Protein AF-A0A2H6ABJ5-F1 (afdb_monomer_lite)

Secondary structure (DSSP, 8-state):
-------------------------PPPP--PPTTGGGS---HHHHHHHHHHHHHHHHHHHHHHHHHHHHHHHHHHHHHHTS-HHHHHHHHHHTT-PPP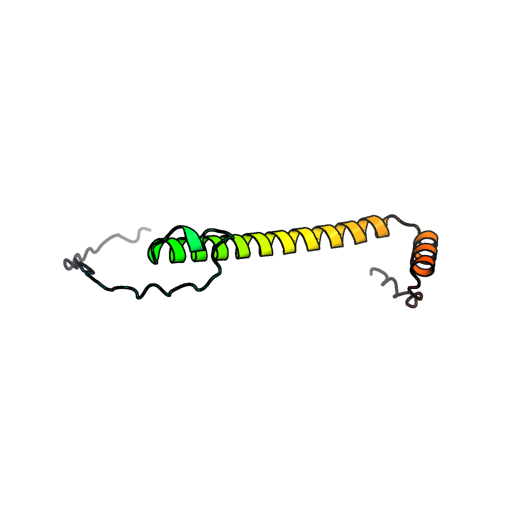P----PPP-

pLDDT: mean 80.27, std 22.27, range [38.5, 98.75]

Radius of gyration: 31.07 Å; chains: 1; bounding box: 76×49×58 Å

Foldseek 3Di:
DDDDDDDDDDDDDDPPPPPDPPPVPPQQDDDDPPPPVVVPDDSVRVSVRSVVVVVVVVVVVVVVVVVVVVVVVVVCVVLVPDDPVVNCVVCVVVVNPDDPPPDPPPDD

Structure (mmCIF, N/CA/C/O backbone):
data_AF-A0A2H6ABJ5-F1
#
_entry.id   AF-A0A2H6ABJ5-F1
#
loop_
_atom_site.group_PDB
_atom_site.id
_atom_site.type_symbol
_atom_site.label_atom_id
_atom_site.label_alt_id
_atom_site.label_comp_id
_atom_site.label_asym_id
_atom_site.label_entity_id
_atom_site.label_seq_id
_atom_site.pdbx_PDB_ins_code
_atom_site.Cartn_x
_atom_site.Cartn_y
_atom_site.Cartn_z
_atom_site.occupancy
_atom_site.B_iso_or_equiv
_atom_site.auth_seq_id
_atom_site.auth_comp_id
_atom_site.auth_asym_id
_atom_site.auth_atom_id
_atom_site.pdbx_PDB_model_num
ATOM 1 N N . MET A 1 1 ? -45.361 -38.384 -19.748 1.00 42.34 1 MET A N 1
ATOM 2 C CA . MET A 1 1 ? -45.057 -39.282 -18.614 1.00 42.34 1 MET A CA 1
ATOM 3 C C . MET A 1 1 ? -44.710 -38.424 -17.415 1.00 42.34 1 MET A C 1
ATOM 5 O O . MET A 1 1 ? -43.604 -37.913 -17.316 1.00 42.34 1 MET A O 1
ATOM 9 N N . SER A 1 2 ? -45.717 -38.194 -16.579 1.00 47.16 2 SER A N 1
ATOM 10 C CA . SER A 1 2 ? -45.682 -37.331 -15.401 1.00 47.16 2 SER A CA 1
ATOM 11 C C . SER A 1 2 ? -45.447 -38.188 -14.157 1.00 47.16 2 SER A C 1
ATOM 13 O O . SER A 1 2 ? -46.152 -39.174 -13.965 1.00 47.16 2 SER A O 1
ATOM 15 N N . LYS A 1 3 ? -44.503 -37.806 -13.296 1.00 54.00 3 LYS A N 1
ATOM 16 C CA . LYS A 1 3 ? -44.457 -38.242 -11.889 1.00 54.00 3 LYS A CA 1
ATOM 17 C C . LYS A 1 3 ? -44.567 -36.964 -11.053 1.00 54.00 3 LYS A C 1
ATOM 19 O O . LYS A 1 3 ? -43.653 -36.154 -11.065 1.00 54.00 3 LYS A O 1
ATOM 24 N N . LEU A 1 4 ? -45.794 -36.521 -10.791 1.00 49.78 4 LEU A N 1
ATOM 25 C CA . LEU A 1 4 ? -46.615 -36.790 -9.602 1.00 49.78 4 LEU A CA 1
ATOM 26 C C . LEU A 1 4 ? -46.065 -36.095 -8.343 1.00 49.78 4 LEU A C 1
ATOM 28 O O . LEU A 1 4 ? -45.032 -36.463 -7.796 1.00 49.78 4 LEU A O 1
ATOM 32 N N . ARG A 1 5 ? -46.797 -35.050 -7.948 1.00 58.06 5 ARG A N 1
ATOM 33 C CA . ARG A 1 5 ? -46.685 -34.268 -6.714 1.00 58.06 5 ARG A CA 1
ATOM 34 C C . ARG A 1 5 ? -47.394 -34.994 -5.558 1.00 58.06 5 ARG A C 1
ATOM 36 O O . ARG A 1 5 ? -48.374 -35.688 -5.804 1.00 58.06 5 ARG A O 1
ATOM 43 N N . GLY A 1 6 ? -46.974 -34.706 -4.323 1.00 42.81 6 GLY A N 1
ATOM 44 C CA . GLY A 1 6 ? -47.623 -35.091 -3.055 1.00 42.81 6 GLY A CA 1
ATOM 45 C C . GLY A 1 6 ? -46.710 -36.014 -2.244 1.00 42.81 6 GLY A C 1
ATOM 46 O O . GLY A 1 6 ? -46.249 -37.011 -2.772 1.00 42.81 6 GLY A O 1
ATOM 47 N N . VAL A 1 7 ? -46.348 -35.735 -0.992 1.00 49.25 7 VAL A N 1
ATOM 48 C CA . VAL A 1 7 ? -47.242 -35.424 0.126 1.00 49.25 7 VAL A CA 1
ATOM 49 C C . VAL A 1 7 ? -46.579 -34.465 1.124 1.00 49.25 7 VAL A C 1
ATOM 51 O O . VAL A 1 7 ? -45.397 -34.550 1.439 1.00 49.25 7 VAL A O 1
ATOM 54 N N . LEU A 1 8 ? -47.423 -33.555 1.596 1.00 42.47 8 LEU A N 1
ATOM 55 C CA . LEU A 1 8 ? -47.305 -32.648 2.726 1.00 42.47 8 LEU A CA 1
ATOM 56 C C . LEU A 1 8 ? -47.117 -33.419 4.049 1.00 42.47 8 LEU A C 1
ATOM 58 O O . LEU A 1 8 ? -47.937 -34.272 4.373 1.00 42.47 8 LEU A O 1
ATOM 62 N N . LEU A 1 9 ? -46.136 -33.043 4.868 1.00 39.84 9 LEU A N 1
ATOM 63 C CA . LEU A 1 9 ? -46.240 -33.214 6.318 1.00 39.84 9 LEU A CA 1
ATOM 64 C C . LEU A 1 9 ? -45.650 -31.984 7.004 1.00 39.84 9 LEU A C 1
ATOM 66 O O . LEU A 1 9 ? -44.440 -31.815 7.129 1.00 39.84 9 LEU A O 1
ATOM 70 N N . ALA A 1 10 ? -46.556 -31.093 7.398 1.00 50.56 10 ALA A N 1
ATOM 71 C CA . ALA A 1 10 ? -46.303 -30.090 8.409 1.00 50.56 10 ALA A CA 1
ATOM 72 C C . ALA A 1 10 ? -46.133 -30.798 9.758 1.00 50.56 10 ALA A C 1
ATOM 74 O O . ALA A 1 10 ? -46.985 -31.596 10.146 1.00 50.56 10 ALA A O 1
ATOM 75 N N . ALA A 1 11 ? -45.064 -30.478 10.482 1.00 45.53 11 ALA A N 1
ATOM 76 C CA . ALA A 1 11 ? -44.946 -30.801 11.893 1.00 45.53 11 ALA A CA 1
ATOM 77 C C . ALA A 1 11 ? -44.096 -29.738 12.602 1.00 45.53 11 ALA A C 1
ATOM 79 O O . ALA A 1 11 ? -42.887 -29.661 12.426 1.00 45.53 11 ALA A O 1
ATOM 80 N N . VAL A 1 12 ? -44.798 -28.966 13.432 1.00 48.69 12 VAL A N 1
ATOM 81 C CA . VAL A 1 12 ? -44.342 -28.417 14.713 1.00 48.69 12 VAL A CA 1
ATOM 82 C C . VAL A 1 12 ? -43.340 -27.257 14.667 1.00 48.69 12 VAL A C 1
ATOM 84 O O . VAL A 1 12 ? -42.129 -27.414 14.589 1.00 48.69 12 VAL A O 1
ATOM 87 N N . ALA A 1 13 ? -43.917 -26.062 14.819 1.00 51.34 13 ALA A N 1
ATOM 88 C CA . ALA A 1 13 ? -43.512 -25.034 15.777 1.00 51.34 13 ALA A CA 1
ATOM 89 C C . ALA A 1 13 ? -42.189 -25.295 16.524 1.00 51.34 13 ALA A C 1
ATOM 91 O O . ALA A 1 13 ? -42.168 -25.808 17.639 1.00 51.34 13 ALA A O 1
ATOM 92 N N . GLY A 1 14 ? -41.092 -24.853 15.921 1.00 46.00 14 GLY A N 1
ATOM 93 C CA . GLY A 1 14 ? -39.818 -24.641 16.588 1.00 46.00 14 GLY A CA 1
ATOM 94 C C . GLY A 1 14 ? -39.470 -23.163 16.543 1.00 46.00 14 GLY A C 1
ATOM 95 O O . GLY A 1 14 ? -38.518 -22.774 15.873 1.00 46.00 14 GLY A O 1
ATOM 96 N N . VAL A 1 15 ? -40.239 -22.328 17.248 1.00 52.28 15 VAL A N 1
ATOM 97 C CA . VAL A 1 15 ? -39.717 -21.051 17.746 1.00 52.28 15 VAL A CA 1
ATOM 98 C C . VAL A 1 15 ? -38.615 -21.415 18.745 1.00 52.28 15 VAL A C 1
ATOM 100 O O . VAL A 1 15 ? -38.820 -21.427 19.953 1.00 52.28 15 VAL A O 1
ATOM 103 N N . CYS A 1 16 ? -37.430 -21.757 18.240 1.00 45.25 16 CYS A N 1
ATOM 104 C CA . CYS A 1 16 ? -36.207 -21.616 19.008 1.00 45.25 16 CYS A CA 1
ATOM 105 C C . CYS A 1 16 ? -35.892 -20.125 19.006 1.00 45.25 16 CYS A C 1
ATOM 107 O O . CYS A 1 16 ? -35.118 -19.613 18.200 1.00 45.25 16 CYS A O 1
ATOM 109 N N . LEU A 1 17 ? -36.562 -19.436 19.928 1.00 50.34 17 LEU A N 1
ATOM 110 C CA . LEU A 1 17 ? -36.096 -18.204 20.527 1.00 50.34 17 LEU A CA 1
ATOM 111 C C . LEU A 1 17 ? -34.705 -18.518 21.108 1.00 50.34 17 LEU A C 1
ATOM 113 O O . LEU A 1 17 ? -34.581 -18.926 22.261 1.00 50.34 17 LEU A O 1
ATOM 117 N N . VAL A 1 18 ? -33.655 -18.424 20.286 1.00 55.69 18 VAL A N 1
ATOM 118 C CA . VAL A 1 18 ? -32.263 -18.489 20.747 1.00 55.69 18 VAL A CA 1
ATOM 119 C C . VAL A 1 18 ? -31.987 -17.172 21.464 1.00 55.69 18 VAL A C 1
ATOM 121 O O . VAL A 1 18 ? -31.363 -16.251 20.943 1.00 55.69 18 VAL A O 1
ATOM 124 N N . LEU A 1 19 ? -32.531 -17.067 22.674 1.00 53.44 19 LEU A N 1
ATOM 125 C CA . LEU A 1 19 ? -32.038 -16.161 23.687 1.00 53.44 19 LEU A CA 1
ATOM 126 C C . LEU A 1 19 ? -30.651 -16.653 24.094 1.00 53.44 19 LEU A C 1
ATOM 128 O O . LEU A 1 19 ? -30.492 -17.762 24.597 1.00 53.44 19 LEU A O 1
ATOM 132 N N . GLY A 1 20 ? -29.656 -15.793 23.904 1.00 50.28 20 GLY A N 1
ATOM 133 C CA . GLY A 1 20 ? -28.518 -15.756 24.812 1.00 50.28 20 GLY A CA 1
ATOM 134 C C . GLY A 1 20 ? -27.457 -16.839 24.649 1.00 50.28 20 GLY A C 1
ATOM 135 O O . GLY A 1 20 ? -26.759 -17.121 25.618 1.00 50.28 20 GLY A O 1
ATOM 136 N N . ALA A 1 21 ? -27.226 -17.368 23.445 1.00 42.53 21 ALA A N 1
ATOM 137 C CA . ALA A 1 21 ? -25.867 -17.795 23.125 1.00 42.53 21 ALA A CA 1
ATOM 138 C C . ALA A 1 21 ? -25.031 -16.517 22.979 1.00 42.53 21 ALA A C 1
ATOM 140 O O . ALA A 1 21 ? -24.889 -15.966 21.887 1.00 42.53 21 ALA A O 1
ATOM 141 N N . GLY A 1 22 ? -24.550 -15.993 24.109 1.00 49.91 22 GLY A N 1
ATOM 142 C CA . GLY A 1 22 ? -23.458 -15.036 24.126 1.00 49.91 22 GLY A CA 1
ATOM 143 C C . GLY A 1 22 ? -22.276 -15.708 23.452 1.00 49.91 22 GLY A C 1
ATOM 144 O O . GLY A 1 22 ? -21.488 -16.381 24.111 1.00 49.91 22 GLY A O 1
ATOM 145 N N . VAL A 1 23 ? -22.189 -15.580 22.125 1.00 46.75 23 VAL A N 1
ATOM 146 C CA . VAL A 1 23 ? -20.973 -15.885 21.387 1.00 46.75 23 VAL A CA 1
ATOM 147 C C . VAL A 1 23 ? -19.944 -14.987 22.038 1.00 46.75 23 VAL A C 1
ATOM 149 O O . VAL A 1 23 ? -20.026 -13.764 21.912 1.00 46.75 23 VAL A O 1
ATOM 152 N N . ALA A 1 24 ? -19.059 -15.586 22.834 1.00 54.12 24 ALA A N 1
ATOM 153 C CA . ALA A 1 24 ? -17.925 -14.904 23.413 1.00 54.12 24 ALA A CA 1
ATOM 154 C C . ALA A 1 24 ? -17.160 -14.314 22.231 1.00 54.12 24 ALA A C 1
ATOM 156 O O . ALA A 1 24 ? -16.468 -15.020 21.503 1.00 54.12 24 ALA A O 1
ATOM 157 N N . GLN A 1 25 ? -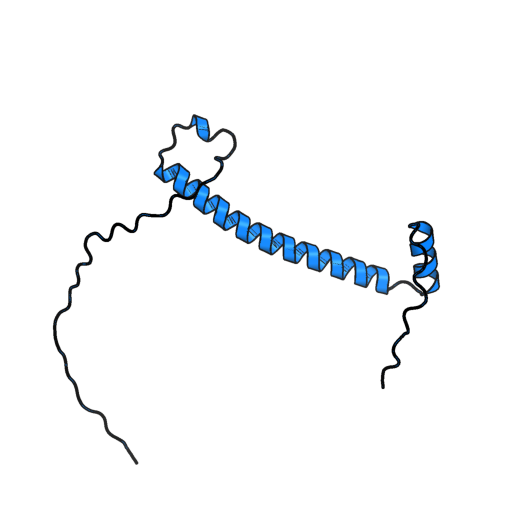17.422 -13.039 21.952 1.00 60.59 25 GLN A N 1
ATOM 158 C CA . GLN A 1 25 ? -16.896 -12.385 20.778 1.00 60.59 25 GLN A CA 1
ATOM 159 C C . GLN A 1 25 ? -15.394 -12.298 21.004 1.00 60.59 25 GLN A C 1
ATOM 161 O O . GLN A 1 25 ? -14.951 -11.591 21.912 1.00 60.59 25 GLN A O 1
ATOM 166 N N . GLU A 1 26 ? -14.635 -13.072 20.231 1.00 76.94 26 GLU A N 1
ATOM 167 C CA . GLU A 1 26 ? -13.191 -13.163 20.384 1.00 76.94 26 GLU A CA 1
ATOM 168 C C . GLU A 1 26 ? -12.601 -11.751 20.345 1.00 76.94 26 GLU A C 1
ATOM 170 O O . GLU A 1 26 ? -12.853 -10.967 19.419 1.00 76.94 26 GLU A O 1
ATOM 175 N N . LYS A 1 27 ? -11.911 -11.379 21.429 1.00 79.75 27 LYS A N 1
ATOM 176 C CA . LYS A 1 27 ? -11.314 -10.053 21.551 1.00 79.75 27 LYS A CA 1
ATOM 177 C C . LYS A 1 27 ? -10.132 -9.993 20.603 1.00 79.75 27 LYS A C 1
ATOM 179 O O . LYS A 1 27 ? -9.144 -10.699 20.783 1.00 79.75 27 LYS A O 1
ATOM 184 N N . VAL A 1 28 ? -10.229 -9.110 19.620 1.00 86.75 28 VAL A N 1
ATOM 185 C CA . VAL A 1 28 ? -9.130 -8.831 18.704 1.00 86.75 28 VAL A CA 1
ATOM 186 C C . VAL A 1 28 ? -8.128 -7.957 19.448 1.00 86.75 28 VAL A C 1
ATOM 188 O O . VAL A 1 28 ? -8.505 -7.016 20.154 1.00 86.75 28 VAL A O 1
ATOM 191 N N . THR A 1 29 ? -6.847 -8.286 19.322 1.00 88.94 29 THR A N 1
ATOM 192 C CA . THR A 1 29 ? -5.754 -7.474 19.855 1.00 88.94 29 THR A CA 1
ATOM 193 C C . THR A 1 29 ? -5.181 -6.605 18.741 1.00 88.94 29 THR A C 1
ATOM 195 O O . THR A 1 29 ? -5.149 -6.991 17.575 1.00 88.94 29 THR A O 1
ATOM 198 N N . GLY A 1 30 ? -4.762 -5.391 19.082 1.00 91.69 30 GLY A N 1
ATOM 199 C CA . GLY A 1 30 ? -4.267 -4.436 18.101 1.00 91.69 30 GLY A CA 1
ATOM 200 C C . GLY A 1 30 ? -3.682 -3.195 18.756 1.00 91.69 30 GLY A C 1
ATOM 201 O O . GLY A 1 30 ? -3.654 -3.062 19.982 1.00 91.69 30 GLY A O 1
ATOM 202 N N . ARG A 1 31 ? -3.197 -2.269 17.927 1.00 94.81 31 ARG A N 1
ATOM 203 C CA . ARG A 1 31 ? -2.646 -0.989 18.385 1.00 94.81 31 ARG A CA 1
ATOM 204 C C . ARG A 1 31 ? -3.586 0.135 18.003 1.00 94.81 31 ARG A C 1
ATOM 206 O O . ARG A 1 31 ? -3.990 0.257 16.852 1.00 94.81 31 ARG A O 1
ATOM 213 N N . LEU A 1 32 ? -3.917 0.984 18.970 1.00 96.88 32 LEU A N 1
ATOM 214 C CA . LEU A 1 32 ? -4.690 2.178 18.662 1.00 96.88 32 LEU A CA 1
ATOM 215 C C . LEU A 1 32 ? -3.864 3.116 17.774 1.00 96.88 32 LEU A C 1
ATOM 217 O O . LEU A 1 32 ? -2.641 3.184 17.942 1.00 96.88 32 LEU A O 1
ATOM 221 N N . PRO A 1 33 ? -4.513 3.855 16.859 1.00 97.00 33 PRO A N 1
ATOM 222 C CA . PRO A 1 33 ? -3.846 4.912 16.122 1.00 97.00 33 PRO A CA 1
ATOM 223 C C . PRO A 1 33 ? -3.180 5.914 17.068 1.00 97.00 33 PRO A C 1
ATOM 225 O O . PRO A 1 33 ? -3.581 6.088 18.226 1.00 97.00 33 PRO A O 1
ATOM 228 N N . GLN A 1 34 ? -2.154 6.596 16.569 1.00 97.62 34 GLN A N 1
ATOM 229 C CA . GLN A 1 34 ? -1.453 7.608 17.347 1.00 97.62 34 GLN A CA 1
ATOM 230 C C . GLN A 1 34 ? -2.446 8.647 17.898 1.00 97.62 34 GLN A C 1
ATOM 232 O O . GLN A 1 34 ? -3.320 9.134 17.187 1.00 97.62 34 GLN A O 1
ATOM 237 N N . GLY A 1 35 ? -2.338 8.954 19.193 1.00 96.75 35 GLY A N 1
ATOM 238 C CA . GLY A 1 35 ? -3.219 9.905 19.882 1.00 96.75 35 GLY A CA 1
ATOM 239 C C . GLY A 1 35 ? -4.555 9.334 20.378 1.00 96.75 35 GLY A C 1
ATOM 240 O O . GLY A 1 35 ? -5.103 9.873 21.336 1.00 96.75 35 GLY A O 1
ATOM 241 N N . PHE A 1 36 ? -5.041 8.205 19.845 1.00 97.62 36 PHE A N 1
ATOM 242 C CA . PHE A 1 36 ? -6.362 7.660 20.208 1.00 97.62 36 PHE A CA 1
ATOM 243 C C . PHE A 1 36 ? -6.433 7.153 21.652 1.00 97.62 36 PHE A C 1
ATOM 245 O O . PHE A 1 36 ? -7.494 7.190 22.271 1.00 97.62 36 PHE A O 1
ATOM 252 N N . GLY A 1 37 ? -5.301 6.739 22.228 1.00 94.56 37 GLY A N 1
ATOM 253 C CA . GLY A 1 37 ? -5.236 6.324 23.633 1.00 94.56 37 GLY A CA 1
ATOM 254 C C . GLY A 1 37 ? -5.617 7.427 24.631 1.00 94.56 37 GLY A C 1
ATOM 255 O O . GLY A 1 37 ? -5.999 7.116 25.752 1.00 94.56 37 GLY A O 1
ATOM 256 N N . LYS A 1 38 ? -5.559 8.705 24.229 1.00 97.06 38 LYS A N 1
ATOM 257 C CA . LYS A 1 38 ? -5.887 9.856 25.088 1.00 97.06 38 LYS A CA 1
ATOM 258 C C . LYS A 1 38 ? -7.368 10.252 25.050 1.00 97.06 38 LYS A C 1
ATOM 260 O O . LYS A 1 38 ? -7.762 11.151 25.780 1.00 97.06 38 LYS A O 1
ATOM 265 N N . LEU A 1 39 ? -8.181 9.604 24.213 1.00 98.00 39 LEU A N 1
ATOM 266 C CA . LEU A 1 39 ? -9.578 9.989 23.974 1.00 98.00 39 LEU A CA 1
ATOM 267 C C . LEU A 1 39 ? -10.579 9.339 24.943 1.00 98.00 39 LEU A C 1
ATOM 269 O O . LEU A 1 39 ? -11.778 9.529 24.784 1.00 98.00 39 LEU A O 1
ATOM 273 N N . GLY A 1 40 ? -10.112 8.542 25.911 1.00 96.56 40 GLY A N 1
ATOM 274 C CA . GLY A 1 40 ? -11.001 7.853 26.855 1.00 96.56 40 GLY A CA 1
ATOM 275 C C . GLY A 1 40 ? -11.933 6.835 26.186 1.00 96.56 40 GLY A C 1
ATOM 276 O O . GLY A 1 40 ? -13.065 6.667 26.622 1.00 96.56 40 GLY A O 1
ATOM 277 N N . LEU A 1 41 ? -11.475 6.183 25.108 1.00 97.62 41 LEU A N 1
ATOM 278 C CA . LEU A 1 41 ? -12.287 5.247 24.325 1.00 97.62 41 LEU A CA 1
ATOM 279 C C . LEU A 1 41 ? -12.780 4.067 25.170 1.00 97.62 41 LEU A C 1
ATOM 281 O O . LEU A 1 41 ? -11.999 3.473 25.922 1.00 97.62 41 LEU A O 1
ATOM 285 N N . SER A 1 42 ? -14.036 3.674 24.955 1.00 97.44 42 SER A N 1
ATOM 286 C CA . SER A 1 42 ? -14.595 2.455 25.543 1.00 97.44 42 SER A CA 1
ATOM 287 C C . SER A 1 42 ? -13.936 1.202 24.956 1.00 97.44 42 SER A C 1
ATOM 289 O O . SER A 1 42 ? -13.366 1.227 23.858 1.00 97.44 42 SER A O 1
ATOM 291 N N . GLU A 1 43 ? -14.032 0.076 25.660 1.00 94.50 43 GLU A N 1
ATOM 292 C CA . GLU A 1 43 ? -13.500 -1.198 25.164 1.00 94.50 43 GLU A CA 1
ATOM 293 C C . GLU A 1 43 ? -14.177 -1.628 23.855 1.00 94.50 43 GLU A C 1
ATOM 295 O O . GLU A 1 43 ? -13.510 -2.108 22.939 1.00 94.50 43 GLU A O 1
ATOM 300 N N . GLU A 1 44 ? -15.476 -1.372 23.699 1.00 95.31 44 GLU A N 1
ATOM 301 C CA . GLU A 1 44 ? -16.221 -1.660 22.470 1.00 95.31 44 GLU A CA 1
ATOM 302 C C . GLU A 1 44 ? -15.695 -0.834 21.291 1.00 95.31 44 GLU A C 1
ATOM 304 O O . GLU A 1 44 ? -15.569 -1.352 20.178 1.00 95.31 44 GLU A O 1
ATOM 309 N N . GLN A 1 45 ? -15.362 0.442 21.518 1.00 97.44 45 GLN A N 1
ATOM 310 C CA . GLN A 1 45 ? -14.763 1.295 20.490 1.00 97.44 45 GLN A CA 1
ATOM 311 C C . GLN A 1 45 ? -13.377 0.785 20.088 1.00 97.44 45 GLN A C 1
ATOM 313 O O . GLN A 1 45 ? -13.101 0.668 18.893 1.00 97.44 45 GLN A O 1
ATOM 318 N N . LYS A 1 46 ? -12.528 0.414 21.056 1.00 97.00 46 LYS A N 1
ATOM 319 C CA . LYS A 1 46 ? -11.202 -0.165 20.777 1.00 97.00 46 LYS A CA 1
ATOM 320 C C . LYS A 1 46 ? -11.320 -1.452 19.961 1.00 97.00 46 LYS A C 1
ATOM 322 O O . LYS A 1 46 ? -10.648 -1.593 18.945 1.00 97.00 46 LYS A O 1
ATOM 327 N N . GLN A 1 47 ? -12.232 -2.346 20.343 1.00 96.75 47 GLN A N 1
ATOM 328 C CA . GLN A 1 47 ? -12.482 -3.593 19.617 1.00 96.75 47 GLN A CA 1
ATOM 329 C C . GLN A 1 47 ? -12.960 -3.348 18.180 1.00 96.75 47 GLN A C 1
ATOM 331 O O . GLN A 1 47 ? -12.502 -4.024 17.259 1.00 96.75 47 GLN A O 1
ATOM 336 N N . LYS A 1 48 ? -13.834 -2.357 17.952 1.00 96.69 48 LYS A N 1
ATOM 337 C CA . LYS A 1 48 ? -14.234 -1.951 16.593 1.00 96.69 48 LYS A CA 1
ATOM 338 C C . LYS A 1 48 ? -13.044 -1.432 15.785 1.00 96.69 48 LYS A C 1
ATOM 340 O O . LYS A 1 48 ? -12.880 -1.836 14.639 1.00 96.69 48 LYS A O 1
ATOM 345 N N . ILE A 1 49 ? -12.197 -0.593 16.383 1.00 97.56 49 ILE A N 1
ATOM 346 C CA . ILE A 1 49 ? -10.987 -0.073 15.731 1.00 97.56 49 ILE A CA 1
ATOM 347 C C . ILE A 1 49 ? -10.055 -1.217 15.322 1.00 97.56 49 ILE A C 1
ATOM 349 O O . ILE A 1 49 ? -9.622 -1.253 14.174 1.00 97.56 49 ILE A O 1
ATOM 353 N N . TYR A 1 50 ? -9.786 -2.173 16.214 1.00 97.44 50 TYR A N 1
ATOM 354 C CA . TYR A 1 50 ? -8.902 -3.302 15.908 1.00 97.44 50 TYR A CA 1
ATOM 355 C C . TYR A 1 50 ? -9.440 -4.176 14.775 1.00 97.44 50 TYR A C 1
ATOM 357 O O . TYR A 1 50 ? -8.677 -4.582 13.902 1.00 97.44 50 TYR A O 1
ATOM 365 N N . LYS A 1 51 ? -10.755 -4.416 14.735 1.00 96.62 51 LYS A N 1
ATOM 366 C CA . LYS A 1 51 ? -11.390 -5.148 13.630 1.00 96.62 51 LYS A CA 1
ATOM 367 C C . LYS A 1 51 ? -11.244 -4.421 12.297 1.00 96.62 51 LYS A C 1
ATOM 369 O O . LYS A 1 51 ? -10.857 -5.047 11.317 1.00 96.62 51 LYS A O 1
ATOM 374 N N . ILE A 1 52 ? -11.497 -3.109 12.278 1.00 97.19 52 ILE A N 1
ATOM 375 C CA . ILE A 1 52 ? -11.321 -2.282 11.076 1.00 97.19 52 ILE A CA 1
ATOM 376 C C . ILE A 1 52 ? -9.863 -2.350 10.610 1.00 97.19 52 ILE A C 1
ATOM 378 O O . ILE A 1 52 ? -9.601 -2.606 9.441 1.00 97.19 52 ILE A O 1
ATOM 382 N N . GLN A 1 53 ? -8.901 -2.176 11.518 1.00 97.75 53 GLN A N 1
ATOM 383 C CA . GLN A 1 53 ? -7.480 -2.264 11.178 1.00 97.75 53 GLN A CA 1
ATOM 384 C C . GLN A 1 53 ? -7.111 -3.629 10.587 1.00 97.75 53 GLN A C 1
ATOM 386 O O . GLN A 1 53 ? -6.455 -3.670 9.552 1.00 97.75 53 GLN A O 1
ATOM 391 N N . ALA A 1 54 ? -7.557 -4.731 11.197 1.00 96.50 54 ALA A N 1
ATOM 392 C CA . ALA A 1 54 ? -7.282 -6.078 10.701 1.00 96.50 54 ALA A CA 1
ATOM 393 C C . ALA A 1 54 ? -7.892 -6.323 9.310 1.00 96.50 54 ALA A C 1
ATOM 395 O O . ALA A 1 54 ? -7.228 -6.867 8.426 1.00 96.50 54 ALA A O 1
ATOM 396 N N . GLU A 1 55 ? -9.133 -5.880 9.094 1.00 96.88 55 GLU A N 1
ATOM 397 C CA . GLU A 1 55 ? -9.810 -5.987 7.800 1.00 96.88 55 GLU A CA 1
ATOM 398 C C . GLU A 1 55 ? -9.049 -5.229 6.703 1.00 96.88 55 GLU A C 1
ATOM 400 O O . GLU A 1 55 ? -8.830 -5.753 5.608 1.00 96.88 55 GLU A O 1
ATOM 405 N N . TYR A 1 56 ? -8.629 -3.996 6.987 1.00 98.25 56 TYR A N 1
ATOM 406 C CA . TYR A 1 56 ? -7.908 -3.186 6.011 1.00 98.25 56 TYR A CA 1
ATOM 407 C C . TYR A 1 56 ? -6.470 -3.657 5.802 1.00 98.25 56 TYR A C 1
ATOM 409 O O . TYR A 1 56 ? -6.009 -3.621 4.664 1.00 98.25 56 TYR A O 1
ATOM 417 N N . GLU A 1 57 ? -5.785 -4.161 6.829 1.00 97.69 57 GLU A N 1
ATOM 418 C CA . GLU A 1 57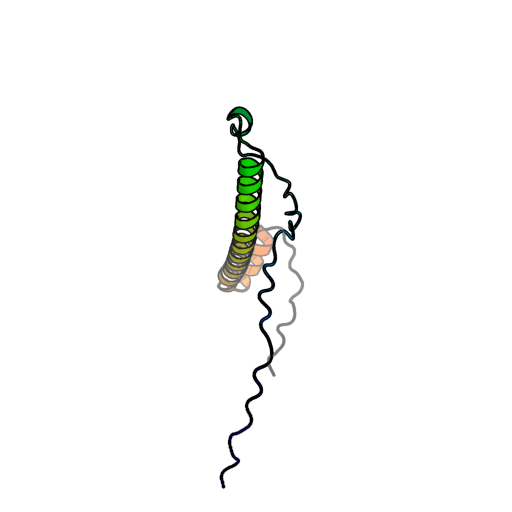 ? -4.455 -4.757 6.667 1.00 97.69 57 GLU A CA 1
ATOM 419 C C . GLU A 1 57 ? -4.510 -5.936 5.687 1.00 97.69 57 GLU A C 1
ATOM 421 O O . GLU A 1 57 ? -3.714 -5.998 4.753 1.00 97.69 57 GLU A O 1
ATOM 426 N N . ALA A 1 58 ? -5.509 -6.818 5.809 1.00 97.31 58 ALA A N 1
ATOM 427 C CA . ALA A 1 58 ? -5.689 -7.927 4.871 1.00 97.31 58 ALA A CA 1
ATOM 428 C C . ALA A 1 58 ? -5.885 -7.441 3.420 1.00 97.31 58 ALA A C 1
ATOM 430 O O . ALA A 1 58 ? -5.247 -7.954 2.496 1.00 97.31 58 ALA A O 1
ATOM 431 N N . LYS A 1 59 ? -6.716 -6.410 3.213 1.00 98.31 59 LYS A N 1
ATOM 432 C CA . LYS A 1 59 ? -6.934 -5.801 1.887 1.00 98.31 59 LYS A CA 1
ATOM 433 C C . LYS A 1 59 ? -5.657 -5.162 1.336 1.00 98.31 59 LYS A C 1
ATOM 435 O O . LYS A 1 59 ? -5.329 -5.352 0.166 1.00 98.31 59 LYS A O 1
ATOM 440 N N . ILE A 1 60 ? -4.921 -4.432 2.173 1.00 98.56 60 ILE A N 1
ATOM 441 C CA . ILE A 1 60 ? -3.660 -3.780 1.800 1.00 98.56 60 ILE A CA 1
ATOM 442 C C . ILE A 1 60 ? -2.617 -4.822 1.397 1.00 98.56 60 ILE A C 1
ATOM 444 O O . ILE A 1 60 ? -1.953 -4.652 0.376 1.00 98.56 60 ILE A O 1
ATOM 448 N N . GLN A 1 61 ? -2.490 -5.917 2.146 1.00 98.50 61 GLN A N 1
ATOM 449 C CA . GLN A 1 61 ? -1.540 -6.983 1.829 1.00 98.50 61 GLN A CA 1
ATOM 450 C C . GLN A 1 61 ? -1.875 -7.669 0.499 1.00 98.50 61 GLN A C 1
ATOM 452 O O . GLN A 1 61 ? -0.973 -7.920 -0.302 1.00 98.50 61 GLN A O 1
ATOM 457 N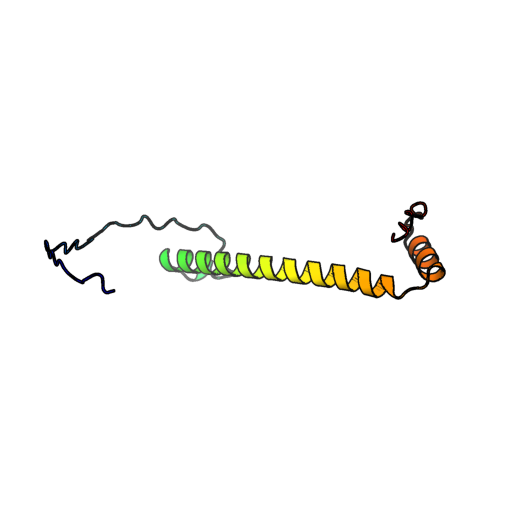 N . ALA A 1 62 ? -3.162 -7.888 0.209 1.00 98.31 62 ALA A N 1
ATOM 458 C CA . ALA A 1 62 ? -3.594 -8.401 -1.089 1.00 98.31 62 ALA A CA 1
ATOM 459 C C . ALA A 1 62 ? -3.235 -7.445 -2.244 1.00 98.31 62 ALA A C 1
ATOM 461 O O . ALA A 1 62 ? -2.740 -7.889 -3.280 1.00 98.31 62 ALA A O 1
ATOM 462 N N . LEU A 1 63 ? -3.429 -6.134 -2.063 1.00 98.75 63 LEU A N 1
ATOM 463 C CA . LEU A 1 63 ? -3.058 -5.127 -3.064 1.00 98.75 63 LEU A CA 1
ATOM 464 C C . LEU A 1 63 ? -1.539 -5.034 -3.256 1.00 98.75 63 LEU A C 1
ATOM 466 O O . LEU A 1 63 ? -1.068 -4.990 -4.388 1.00 98.75 63 LEU A O 1
ATOM 470 N N . ARG A 1 64 ? -0.754 -5.073 -2.174 1.00 98.75 64 ARG A N 1
ATOM 471 C CA . ARG A 1 64 ? 0.717 -5.096 -2.244 1.00 98.75 64 ARG A CA 1
ATOM 472 C C . ARG A 1 64 ? 1.236 -6.304 -3.021 1.00 98.75 64 ARG A C 1
ATOM 474 O O . ARG A 1 64 ? 2.179 -6.160 -3.793 1.00 98.75 64 ARG A O 1
ATOM 481 N N . ALA A 1 65 ? 0.615 -7.474 -2.861 1.00 98.56 65 ALA A N 1
ATOM 482 C CA . ALA A 1 65 ? 0.970 -8.658 -3.640 1.00 98.56 65 ALA A CA 1
ATOM 483 C C . ALA A 1 65 ? 0.706 -8.462 -5.145 1.00 98.56 65 ALA A C 1
ATOM 485 O O . ALA A 1 65 ? 1.540 -8.841 -5.966 1.00 98.56 65 ALA A O 1
ATOM 486 N N . GLN A 1 66 ? -0.414 -7.825 -5.506 1.00 98.38 66 GLN A N 1
ATOM 487 C CA . GLN A 1 66 ? -0.725 -7.494 -6.902 1.00 98.38 66 GLN A CA 1
ATOM 488 C C . GLN A 1 66 ? 0.262 -6.476 -7.482 1.00 98.38 66 GLN A C 1
ATOM 490 O O . GLN A 1 66 ? 0.761 -6.684 -8.583 1.00 98.38 66 GLN A O 1
ATOM 495 N N . ILE A 1 67 ? 0.596 -5.424 -6.726 1.00 98.69 67 ILE A N 1
ATOM 496 C CA . ILE A 1 67 ? 1.599 -4.425 -7.128 1.00 98.69 67 ILE A CA 1
ATOM 497 C C . ILE A 1 67 ? 2.943 -5.106 -7.385 1.00 98.69 67 ILE A C 1
ATOM 499 O O . ILE A 1 67 ? 3.509 -4.945 -8.459 1.00 98.69 67 ILE A O 1
ATOM 503 N N . LYS A 1 68 ? 3.413 -5.944 -6.453 1.00 98.62 68 LYS A N 1
ATOM 504 C CA . LYS A 1 68 ? 4.681 -6.666 -6.606 1.00 98.62 68 LYS A CA 1
ATOM 505 C C . LYS A 1 68 ? 4.709 -7.518 -7.881 1.00 98.62 68 LYS A C 1
ATOM 507 O O . LYS A 1 68 ? 5.716 -7.525 -8.583 1.00 98.62 68 LYS A O 1
ATOM 512 N N . LYS A 1 69 ? 3.608 -8.213 -8.190 1.00 98.50 69 LYS A N 1
ATOM 513 C CA . LYS A 1 69 ? 3.481 -9.017 -9.414 1.00 98.50 69 LYS A CA 1
ATOM 514 C C . LYS A 1 69 ? 3.585 -8.149 -10.670 1.00 98.50 69 LYS A C 1
ATOM 516 O O . LYS A 1 69 ? 4.321 -8.501 -11.583 1.00 98.50 69 LYS A O 1
ATOM 521 N N . LEU A 1 70 ? 2.892 -7.011 -10.694 1.00 98.69 70 LEU A N 1
ATOM 522 C CA . LEU A 1 70 ? 2.946 -6.072 -11.817 1.00 98.69 70 LEU A CA 1
ATOM 523 C C . LEU A 1 70 ? 4.348 -5.489 -12.004 1.00 98.69 70 LEU A C 1
ATOM 525 O O . LEU A 1 70 ? 4.835 -5.446 -13.125 1.00 98.69 70 LEU A O 1
ATOM 529 N N . GLU A 1 71 ? 5.026 -5.105 -10.923 1.00 98.56 71 GLU A N 1
ATOM 530 C CA . GLU A 1 71 ? 6.407 -4.617 -10.991 1.00 98.56 71 GLU A CA 1
ATOM 531 C C . GLU A 1 71 ? 7.381 -5.698 -11.500 1.00 98.56 71 GLU A C 1
ATOM 533 O O . GLU A 1 71 ? 8.339 -5.397 -12.211 1.00 98.56 71 GLU A O 1
ATOM 538 N N . GLU A 1 72 ? 7.179 -6.969 -11.136 1.00 98.25 72 GLU A N 1
ATOM 539 C CA . GLU A 1 72 ? 7.957 -8.094 -11.676 1.00 98.25 72 GLU A CA 1
ATOM 540 C C . GLU A 1 72 ? 7.707 -8.283 -13.177 1.00 98.25 72 GLU A C 1
ATOM 542 O O . GLU A 1 72 ? 8.665 -8.376 -13.948 1.00 98.25 72 GLU A O 1
ATOM 547 N N . GLU A 1 73 ? 6.442 -8.290 -13.598 1.00 98.25 73 GLU A N 1
ATOM 548 C CA . GLU A 1 73 ? 6.045 -8.409 -15.004 1.00 98.25 73 GLU A CA 1
ATOM 549 C C . GLU A 1 73 ? 6.556 -7.235 -15.847 1.00 98.25 73 GLU A C 1
ATOM 551 O O . GLU A 1 73 ? 7.076 -7.452 -16.943 1.00 98.25 73 GLU A O 1
ATOM 556 N N . GLU A 1 74 ? 6.464 -6.005 -15.337 1.00 98.56 74 GLU A N 1
ATOM 557 C CA . GLU A 1 74 ? 7.009 -4.803 -15.970 1.00 98.56 74 GLU A CA 1
ATOM 558 C C . GLU A 1 74 ? 8.519 -4.942 -16.173 1.00 98.56 74 GLU A C 1
ATOM 560 O O . GLU A 1 74 ? 9.003 -4.792 -17.294 1.00 98.56 74 GLU A O 1
ATOM 565 N N . ARG A 1 75 ? 9.273 -5.302 -15.123 1.00 97.62 75 ARG A N 1
ATOM 566 C CA . ARG A 1 75 ? 10.730 -5.493 -15.226 1.00 97.62 75 ARG A CA 1
ATOM 567 C C . ARG A 1 75 ? 11.100 -6.533 -16.280 1.00 97.62 75 ARG A C 1
ATOM 569 O O . ARG A 1 75 ? 12.043 -6.312 -17.040 1.00 97.62 75 ARG A O 1
ATOM 576 N N . VAL A 1 76 ? 10.369 -7.648 -16.343 1.00 97.44 76 VAL A N 1
ATOM 577 C CA . VAL A 1 76 ? 10.596 -8.698 -17.348 1.00 97.44 76 VAL A CA 1
ATOM 578 C C . VAL A 1 76 ? 10.317 -8.180 -18.756 1.00 97.44 76 VAL A C 1
ATOM 580 O O . VAL A 1 76 ? 11.137 -8.392 -19.646 1.00 97.44 76 VAL A O 1
ATOM 583 N N . GLN A 1 77 ? 9.205 -7.475 -18.968 1.00 98.00 77 GLN A N 1
ATOM 584 C CA . GLN A 1 77 ? 8.842 -6.939 -20.283 1.00 98.00 77 GLN A CA 1
ATOM 585 C C . GLN A 1 77 ? 9.819 -5.854 -20.753 1.00 98.00 77 GLN A C 1
ATOM 587 O O . GLN A 1 77 ? 10.290 -5.899 -21.891 1.00 98.00 77 GLN A O 1
ATOM 592 N N . VAL A 1 78 ? 10.199 -4.935 -19.862 1.00 98.31 78 VAL A N 1
ATOM 593 C CA . VAL A 1 78 ? 11.192 -3.884 -20.133 1.00 98.31 78 VAL A CA 1
ATOM 594 C C . VAL A 1 78 ? 12.566 -4.482 -20.439 1.00 98.31 78 VAL A C 1
ATOM 596 O O . VAL A 1 78 ? 13.253 -4.022 -21.346 1.00 98.31 78 VAL A O 1
ATOM 599 N N . PHE A 1 79 ? 12.987 -5.534 -19.735 1.00 97.00 79 PHE A N 1
ATOM 600 C CA . PHE A 1 79 ? 14.224 -6.233 -20.089 1.00 97.00 79 PHE A CA 1
ATOM 601 C C . PHE A 1 79 ? 14.079 -7.025 -21.399 1.00 97.00 79 PHE A C 1
ATOM 603 O O . PHE A 1 79 ? 15.026 -7.132 -22.179 1.00 97.00 79 PHE A O 1
ATOM 610 N N . GLY A 1 80 ? 12.886 -7.560 -21.665 1.00 97.12 80 GLY A N 1
ATOM 611 C CA . GLY A 1 80 ? 12.553 -8.369 -22.834 1.00 97.12 80 GLY A CA 1
ATOM 612 C C . GLY A 1 80 ? 12.801 -7.661 -24.163 1.00 97.12 80 GLY A C 1
ATOM 613 O O . GLY A 1 80 ? 13.344 -8.297 -25.069 1.00 97.12 80 GLY A O 1
ATOM 614 N N . VAL A 1 81 ? 12.505 -6.359 -24.246 1.00 98.25 81 VAL A N 1
ATOM 615 C CA . VAL A 1 81 ? 12.676 -5.545 -25.467 1.00 98.25 81 VAL A CA 1
ATOM 616 C C . VAL A 1 81 ? 14.136 -5.292 -25.864 1.00 98.25 81 VAL A C 1
ATOM 618 O O . VAL A 1 81 ? 14.396 -4.855 -26.982 1.00 98.25 81 VAL A O 1
ATOM 621 N N . LEU A 1 82 ? 15.100 -5.570 -24.982 1.00 97.44 82 LEU A N 1
ATOM 622 C CA . LEU A 1 82 ? 16.519 -5.396 -25.288 1.00 97.44 82 LEU A CA 1
ATOM 623 C C . LEU A 1 82 ? 17.036 -6.485 -26.239 1.00 97.44 82 LEU A C 1
ATOM 625 O O . LEU A 1 82 ? 16.695 -7.670 -26.124 1.00 97.44 82 LEU A O 1
ATOM 629 N N . THR A 1 83 ? 17.944 -6.088 -27.129 1.00 97.75 83 THR A N 1
ATOM 630 C CA . THR A 1 83 ? 18.734 -7.021 -27.949 1.00 97.75 83 THR A CA 1
ATOM 631 C C . THR A 1 83 ? 19.648 -7.889 -27.072 1.00 97.75 83 THR A C 1
ATOM 633 O O . THR A 1 83 ? 19.987 -7.485 -25.954 1.00 97.75 83 THR A O 1
ATOM 636 N N . PRO A 1 84 ? 20.096 -9.064 -27.554 1.00 96.88 84 PRO A N 1
ATOM 637 C CA . PRO A 1 84 ? 21.030 -9.909 -26.808 1.00 96.88 84 PRO A CA 1
ATOM 638 C C . PRO A 1 84 ? 22.285 -9.159 -26.333 1.00 96.88 84 PRO A C 1
ATOM 640 O O . PRO A 1 84 ? 22.641 -9.249 -25.161 1.00 96.88 84 PRO A O 1
ATOM 643 N N . GLN A 1 85 ? 22.886 -8.331 -27.194 1.00 95.31 85 GLN A N 1
ATOM 644 C CA . GLN A 1 85 ? 24.089 -7.556 -26.868 1.00 95.31 85 GLN A CA 1
ATOM 645 C C . GLN A 1 85 ? 23.823 -6.489 -25.793 1.00 95.31 85 GLN A C 1
ATOM 647 O O . GLN A 1 85 ? 24.658 -6.245 -24.924 1.00 95.31 85 GLN A O 1
ATOM 652 N N . GLN A 1 86 ? 22.647 -5.851 -25.819 1.00 97.50 86 GLN A N 1
ATOM 653 C CA . GLN A 1 86 ? 22.251 -4.884 -24.788 1.00 97.50 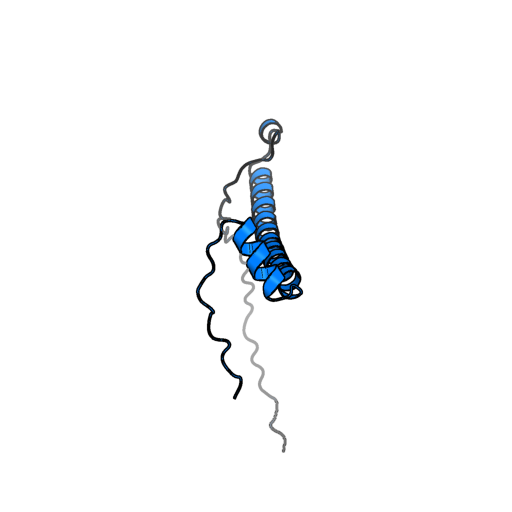86 GLN A CA 1
ATOM 654 C C . GLN A 1 86 ? 22.001 -5.560 -23.433 1.00 97.50 86 GLN A C 1
ATOM 656 O O . GLN A 1 86 ? 22.319 -4.973 -22.399 1.00 97.50 86 GLN A O 1
ATOM 661 N N . LYS A 1 87 ? 21.458 -6.785 -23.427 1.00 96.19 87 LYS A N 1
ATOM 662 C CA . LYS A 1 87 ? 21.248 -7.577 -22.204 1.00 96.19 87 LYS A CA 1
ATOM 663 C C . LYS A 1 87 ? 22.577 -7.946 -21.544 1.00 96.19 87 LYS A C 1
ATOM 665 O O . LYS A 1 87 ? 22.733 -7.703 -20.351 1.00 96.19 87 LYS A O 1
ATOM 670 N N . GLU A 1 88 ? 23.534 -8.453 -22.318 1.00 94.12 88 GLU A N 1
ATOM 671 C CA . GLU A 1 88 ? 24.900 -8.759 -21.860 1.00 94.12 88 GLU A CA 1
ATOM 672 C C . GLU A 1 88 ? 25.583 -7.518 -21.262 1.00 94.12 88 GLU A C 1
ATOM 674 O O . GLU A 1 88 ? 26.051 -7.537 -20.119 1.00 94.12 88 GLU A O 1
ATOM 679 N N . LEU A 1 89 ? 25.556 -6.392 -21.988 1.00 95.56 89 LEU A N 1
ATOM 680 C CA . LEU A 1 89 ? 26.120 -5.135 -21.498 1.00 95.56 89 LEU A CA 1
ATOM 681 C C . LEU A 1 89 ? 25.450 -4.683 -20.192 1.00 95.56 89 LEU A C 1
ATOM 683 O O . LEU A 1 89 ? 26.141 -4.285 -19.253 1.00 95.56 89 LEU A O 1
ATOM 687 N N . TYR A 1 90 ? 24.119 -4.764 -20.108 1.00 94.75 90 TYR A N 1
ATOM 688 C CA . TYR A 1 90 ? 23.373 -4.411 -18.901 1.00 94.75 90 TYR A CA 1
ATOM 689 C C . TYR A 1 90 ? 23.779 -5.276 -17.698 1.00 94.75 90 TYR A C 1
ATOM 691 O O . TYR A 1 90 ? 24.050 -4.735 -16.625 1.00 94.75 90 TYR A O 1
ATOM 699 N N . LEU A 1 91 ? 23.867 -6.600 -17.860 1.00 94.06 91 LEU A N 1
ATOM 700 C CA . LEU A 1 91 ? 24.260 -7.517 -16.781 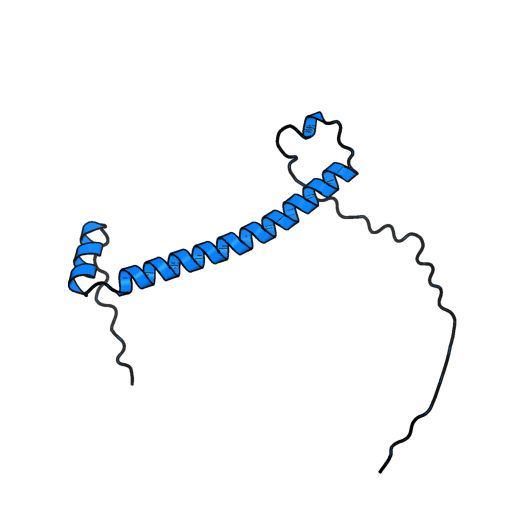1.00 94.06 91 LEU A CA 1
ATOM 701 C C . LEU A 1 91 ? 25.691 -7.248 -16.301 1.00 94.06 91 LEU A C 1
ATOM 703 O O . LEU A 1 91 ? 25.925 -7.147 -15.092 1.00 94.06 91 LEU A O 1
ATOM 707 N N . LYS A 1 92 ? 26.617 -7.005 -17.238 1.00 93.19 92 LYS A N 1
ATOM 708 C CA . LYS A 1 92 ? 27.998 -6.613 -16.935 1.00 93.19 92 LYS A CA 1
ATOM 709 C C . LYS A 1 92 ? 28.065 -5.311 -16.130 1.00 93.19 92 LYS A C 1
ATOM 711 O O . LYS A 1 92 ? 28.783 -5.254 -15.133 1.00 93.19 92 LYS A O 1
ATOM 716 N N . LEU A 1 93 ? 27.290 -4.288 -16.507 1.00 94.56 93 LEU A N 1
ATOM 717 C CA . LEU A 1 93 ? 27.209 -3.013 -15.773 1.00 94.56 93 LEU A CA 1
ATOM 718 C C . LEU A 1 93 ? 26.616 -3.170 -14.366 1.00 94.56 93 LEU A C 1
ATOM 720 O O . LEU A 1 93 ? 26.943 -2.396 -13.469 1.00 94.56 93 LEU A O 1
ATOM 724 N N . ARG A 1 94 ? 25.758 -4.173 -14.153 1.00 93.38 94 ARG A N 1
ATOM 725 C CA . ARG A 1 94 ? 25.173 -4.493 -12.843 1.00 93.38 94 ARG A CA 1
ATOM 726 C C . ARG A 1 94 ? 26.078 -5.356 -11.962 1.00 93.38 94 ARG A C 1
ATOM 728 O O . ARG A 1 94 ? 25.681 -5.656 -10.839 1.00 93.38 94 ARG A O 1
ATOM 735 N N . GLY A 1 95 ? 27.259 -5.753 -12.443 1.00 90.44 95 GLY A N 1
ATOM 736 C CA . GLY A 1 95 ? 28.154 -6.663 -11.724 1.00 90.44 95 GLY A CA 1
ATOM 737 C C . GLY A 1 95 ? 27.569 -8.067 -11.554 1.00 90.44 95 GLY A C 1
ATOM 738 O O . GLY A 1 95 ? 27.985 -8.796 -10.656 1.00 90.44 95 GLY A O 1
ATOM 739 N N . ILE A 1 96 ? 26.589 -8.436 -12.385 1.00 82.69 96 ILE A N 1
ATOM 740 C CA . ILE A 1 96 ? 25.986 -9.767 -12.394 1.00 82.69 96 ILE A CA 1
ATOM 741 C C . ILE A 1 96 ? 26.779 -10.588 -13.420 1.00 82.69 96 ILE A C 1
ATOM 743 O O . ILE A 1 96 ? 26.704 -10.270 -14.609 1.00 82.69 96 ILE A O 1
ATOM 747 N N . PRO A 1 97 ? 27.574 -11.594 -13.001 1.00 70.38 97 PRO A N 1
ATOM 748 C CA . PRO A 1 97 ? 28.295 -12.441 -13.944 1.00 70.38 97 PRO A CA 1
ATOM 749 C C . PRO A 1 97 ? 27.286 -13.162 -14.841 1.00 70.38 97 PRO A C 1
ATOM 751 O O . PRO A 1 97 ? 26.244 -13.616 -14.359 1.00 70.38 97 PRO A O 1
ATOM 754 N N . GLU A 1 98 ? 27.577 -13.244 -16.141 1.00 62.44 98 GLU A N 1
ATOM 755 C CA . GLU A 1 98 ? 26.709 -13.955 -17.075 1.00 62.44 98 GLU A CA 1
ATOM 756 C C . GLU A 1 98 ? 26.468 -15.382 -16.572 1.00 62.44 98 GLU A C 1
ATOM 758 O O . GLU A 1 98 ? 27.408 -16.139 -16.322 1.00 62.44 98 GLU A O 1
ATOM 763 N N . SER A 1 99 ? 25.200 -15.759 -16.402 1.00 61.72 99 SER A N 1
ATOM 764 C CA . SER A 1 99 ? 24.873 -17.178 -16.299 1.00 61.72 99 SER A CA 1
ATOM 765 C C . SER A 1 99 ? 25.107 -17.798 -17.679 1.00 61.72 99 SER A C 1
ATOM 767 O O . SER A 1 99 ? 24.690 -17.189 -18.668 1.00 61.72 99 SER A O 1
ATOM 769 N N . PRO A 1 100 ? 25.761 -18.973 -17.775 1.00 49.41 100 PRO A N 1
ATOM 770 C CA . PRO A 1 100 ? 26.010 -19.628 -19.056 1.00 49.41 100 PRO A CA 1
ATOM 771 C C . PRO A 1 100 ? 24.690 -19.769 -19.822 1.00 49.41 100 PRO A C 1
ATOM 773 O O . PRO A 1 100 ? 23.651 -19.943 -19.177 1.00 49.41 100 PRO A O 1
ATOM 776 N N . PRO A 1 101 ? 24.706 -19.677 -21.166 1.00 51.78 101 PRO A N 1
ATOM 777 C CA . PRO A 1 101 ? 23.498 -19.564 -21.972 1.00 51.78 101 PRO A CA 1
ATOM 778 C C . PRO A 1 101 ? 22.535 -20.695 -21.614 1.00 51.78 101 PRO A C 1
ATOM 780 O O . PRO A 1 101 ? 22.755 -21.858 -21.956 1.00 51.78 101 PRO A O 1
ATOM 783 N N . SER A 1 102 ? 21.477 -20.346 -20.876 1.00 50.88 102 SER A N 1
ATOM 784 C CA . SER A 1 102 ? 20.370 -21.243 -20.587 1.00 50.88 102 SER A CA 1
ATOM 785 C C . SER A 1 102 ? 19.739 -21.572 -21.925 1.00 50.88 102 SER A C 1
ATOM 787 O O . SER A 1 102 ? 19.036 -20.747 -22.501 1.00 50.88 102 SER A O 1
ATOM 789 N N . GLN A 1 103 ? 20.085 -22.758 -22.416 1.00 45.16 103 GLN A N 1
ATOM 790 C CA . GLN A 1 103 ? 19.526 -23.474 -23.551 1.00 45.16 103 GLN A CA 1
ATOM 791 C C . GLN A 1 103 ? 18.152 -22.917 -23.931 1.00 45.16 103 GLN A C 1
ATOM 793 O O . GLN A 1 103 ? 17.153 -23.176 -23.256 1.00 45.16 103 GLN A O 1
ATOM 798 N N . ALA A 1 104 ? 18.111 -22.147 -25.020 1.00 49.12 104 ALA A N 1
ATOM 799 C CA . ALA A 1 104 ? 16.887 -21.955 -25.768 1.00 49.12 104 ALA A CA 1
ATOM 800 C C . ALA A 1 104 ? 16.400 -23.361 -26.136 1.00 49.12 104 ALA A C 1
ATOM 802 O O . ALA A 1 104 ? 16.991 -24.023 -26.990 1.00 49.12 104 ALA A O 1
ATOM 803 N N . LYS A 1 105 ? 15.400 -23.873 -25.409 1.00 38.50 105 LYS A N 1
ATOM 804 C CA . LYS A 1 105 ? 14.721 -25.107 -25.796 1.00 38.50 105 LYS A CA 1
ATOM 805 C C . LYS A 1 105 ? 14.168 -24.866 -27.203 1.00 38.50 105 LYS A C 1
ATOM 807 O O . LYS A 1 105 ? 13.397 -23.920 -27.358 1.00 38.50 105 LYS A O 1
ATOM 812 N N . PRO A 1 106 ? 14.540 -25.673 -28.209 1.00 49.38 106 PRO A N 1
ATOM 813 C CA . PRO A 1 106 ? 13.845 -25.629 -29.479 1.00 49.38 106 PRO A CA 1
ATOM 814 C C . PRO A 1 106 ? 12.412 -26.095 -29.212 1.00 49.38 106 PRO A C 1
ATOM 816 O O . PRO A 1 106 ? 12.202 -27.185 -28.670 1.00 49.38 106 PRO A O 1
ATOM 819 N N . GLU A 1 107 ? 11.437 -25.245 -29.527 1.00 50.94 107 GLU A N 1
ATOM 820 C CA . GLU A 1 107 ? 10.059 -25.692 -29.705 1.00 50.94 107 GLU A CA 1
ATOM 821 C C . GLU A 1 107 ? 10.069 -26.802 -30.766 1.00 50.94 107 GLU A C 1
ATOM 823 O O . GLU A 1 107 ? 10.658 -26.648 -31.839 1.00 50.94 107 GLU A O 1
ATOM 828 N N . LYS A 1 108 ? 9.507 -27.955 -30.398 1.00 49.25 108 LYS A N 1
ATOM 829 C CA . LYS A 1 108 ? 9.189 -29.049 -31.315 1.00 49.25 108 LYS A CA 1
ATOM 830 C C . LYS A 1 108 ? 7.785 -28.851 -31.850 1.00 49.25 108 LYS A C 1
ATOM 832 O O . LYS A 1 108 ? 6.922 -28.469 -31.028 1.00 49.25 108 LYS A O 1
#

Sequence (108 aa):
MSKLRGVLLAAVAGVCLVLGAGVAQEKVTGRLPQGFGKLGLSEEQKQKIYKIQAEYEAKIQALRAQIKKLEEEERVQVFGVLTPQQKELYLKLRGIPESPPSQAKPEK